Protein AF-A0A1J5FI54-F1 (afdb_monomer)

Secondary structure (DSSP, 8-state):
-EEEEEEEEEE-SSTT--BTTTTBPP-SS--EEEEEEEEEEEEE-SSSEEEEEEEEEEEE-HHHHTT-SS--EEEEEEEEEE------

Nearest PDB structures (foldseek):
  5d5d-assembly1_A  TM=8.126E-01  e=3.844E-01  Pseudomonas aeruginosa PAO1
  7ff7-assembly1_C  TM=5.288E-01  e=1.504E+00  Escherichia coli

Mean predicted aligned error: 4.29 Å

Sequence (88 aa):
MKLKLSFHDFSLAEAEDAWSYYKKPNLTTSTELGQEYDVEYKWQYNKELEFQAIYAYFNAGEVVTDNVSDNNAQRLFLQVHYKFKHKM

Foldseek 3Di:
DDKDKDKDWDFDPAQQDAPVVVRHGQPDRGRGQWMKIKIKDKDDPDPFKIKIKIKMWTDGDPRQVVVDVPRIDIDIDIDMGGDDDDDD

pLDDT: mean 94.33, std 7.14, range [51.78, 98.44]

Structure (mmCIF, N/CA/C/O backbone):
data_AF-A0A1J5FI54-F1
#
_entry.id   AF-A0A1J5FI54-F1
#
loop_
_atom_site.group_PDB
_atom_site.id
_atom_site.type_symbol
_atom_site.label_atom_id
_atom_site.label_alt_id
_atom_site.label_comp_id
_atom_site.label_asym_id
_atom_site.label_entity_id
_atom_site.label_seq_id
_atom_site.pdbx_PDB_ins_code
_atom_site.Cartn_x
_atom_site.Cartn_y
_atom_site.Cartn_z
_atom_site.occupancy
_atom_site.B_iso_or_equiv
_atom_site.auth_seq_id
_atom_site.auth_comp_id
_atom_site.auth_asym_id
_atom_site.auth_atom_id
_atom_site.pdbx_PDB_model_num
ATOM 1 N N . MET A 1 1 ? -8.481 7.251 18.615 1.00 85.50 1 MET A N 1
ATOM 2 C CA . MET A 1 1 ? -8.536 7.250 17.137 1.00 85.50 1 MET A CA 1
ATOM 3 C C . MET A 1 1 ? -7.115 7.356 16.629 1.00 85.50 1 MET A C 1
ATOM 5 O O . MET A 1 1 ? -6.339 8.073 17.251 1.00 85.50 1 MET A O 1
ATOM 9 N N . LYS A 1 2 ? -6.760 6.633 15.569 1.00 95.00 2 LYS A N 1
ATOM 10 C CA . LYS A 1 2 ? -5.424 6.700 14.970 1.00 95.00 2 LYS A CA 1
ATOM 11 C C . LYS A 1 2 ? -5.566 6.700 13.453 1.00 95.00 2 LYS A C 1
ATOM 13 O O . LYS A 1 2 ? -6.115 5.749 12.906 1.00 95.00 2 LYS A O 1
ATOM 18 N N . LEU A 1 3 ? -5.098 7.773 12.823 1.00 97.69 3 LEU A N 1
ATOM 19 C CA . LEU A 1 3 ? -4.923 7.868 11.379 1.00 97.69 3 LEU A CA 1
ATOM 20 C C . LEU A 1 3 ? -3.454 7.586 11.065 1.00 97.69 3 LEU A C 1
ATOM 22 O O . LEU A 1 3 ? -2.571 8.114 11.745 1.00 97.69 3 LEU A O 1
ATOM 26 N N . LYS A 1 4 ? -3.200 6.759 10.057 1.00 98.31 4 LYS A N 1
ATOM 27 C CA . LYS A 1 4 ? -1.879 6.548 9.475 1.00 98.31 4 LYS A CA 1
ATOM 28 C C . LYS A 1 4 ? -2.000 6.724 7.967 1.00 98.31 4 LYS A C 1
ATOM 30 O O . LYS A 1 4 ? -2.905 6.174 7.350 1.00 98.31 4 LYS A O 1
ATOM 35 N N . LEU A 1 5 ? -1.091 7.519 7.424 1.00 98.25 5 LEU A N 1
ATOM 36 C CA . LEU A 1 5 ? -0.910 7.716 5.995 1.00 98.25 5 LEU A CA 1
ATOM 37 C C . LEU A 1 5 ? 0.465 7.159 5.645 1.00 98.25 5 LEU A C 1
ATOM 39 O O . LEU A 1 5 ? 1.414 7.341 6.417 1.00 98.25 5 LEU A O 1
ATOM 43 N N . SER A 1 6 ? 0.581 6.440 4.541 1.00 98.31 6 SER A N 1
ATOM 44 C CA . SER A 1 6 ? 1.868 5.940 4.058 1.00 98.31 6 SER A CA 1
ATOM 45 C C . SER A 1 6 ? 1.966 6.128 2.555 1.00 98.31 6 SER A C 1
ATOM 47 O O . SER A 1 6 ? 0.962 6.1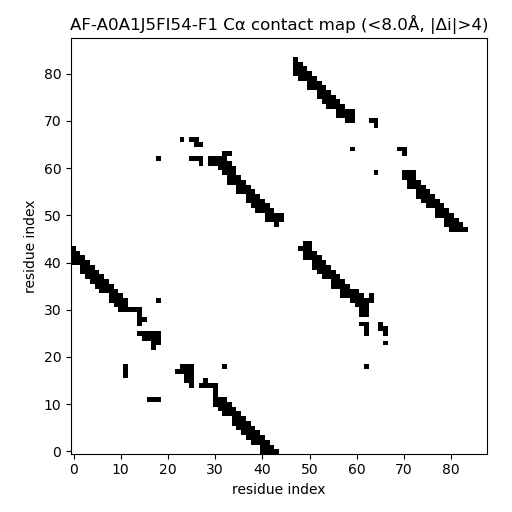11 1.847 1.00 98.31 6 SER A O 1
ATOM 49 N N . PHE A 1 7 ? 3.184 6.409 2.113 1.00 98.31 7 PHE A N 1
ATOM 50 C CA . PHE A 1 7 ? 3.536 6.547 0.713 1.00 98.31 7 PHE A CA 1
ATOM 51 C C . PHE A 1 7 ? 4.709 5.618 0.450 1.00 98.31 7 PHE A C 1
ATOM 53 O O . PHE A 1 7 ? 5.667 5.599 1.232 1.00 98.31 7 PHE A O 1
ATOM 60 N N . HIS A 1 8 ? 4.620 4.874 -0.640 1.00 98.19 8 HIS A N 1
ATOM 61 C CA . HIS A 1 8 ? 5.656 3.964 -1.085 1.00 98.19 8 HIS A CA 1
ATOM 62 C C . HIS A 1 8 ? 5.996 4.257 -2.539 1.00 98.19 8 HIS A C 1
ATOM 64 O O . HIS A 1 8 ? 5.110 4.525 -3.345 1.00 98.19 8 HIS A O 1
ATOM 70 N N . ASP A 1 9 ? 7.282 4.183 -2.851 1.00 98.00 9 ASP A N 1
ATOM 71 C CA . ASP A 1 9 ? 7.809 4.234 -4.207 1.00 98.00 9 ASP A CA 1
ATOM 72 C C . ASP A 1 9 ? 8.605 2.947 -4.418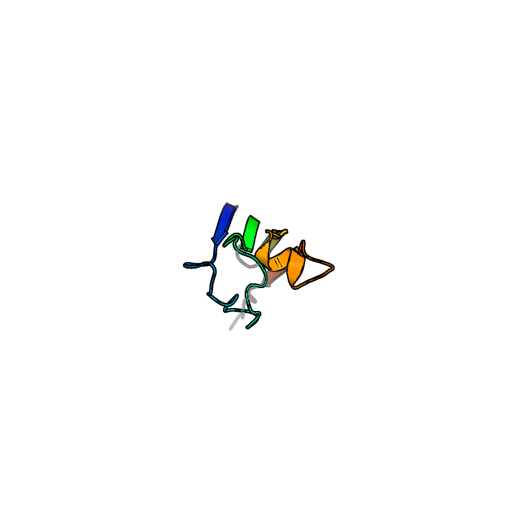 1.00 98.00 9 ASP A C 1
ATOM 74 O O . ASP A 1 9 ? 9.515 2.639 -3.637 1.00 98.00 9 ASP A O 1
ATOM 78 N N . PHE A 1 10 ? 8.179 2.141 -5.386 1.00 97.31 10 PHE A N 1
ATOM 79 C CA . PHE A 1 10 ? 8.724 0.818 -5.630 1.00 97.31 10 PHE A CA 1
ATOM 80 C C . PHE A 1 10 ? 9.501 0.802 -6.938 1.00 97.31 10 PHE A C 1
ATOM 82 O O . PHE A 1 10 ? 8.968 1.111 -8.006 1.00 97.31 10 PHE A O 1
ATOM 89 N N . SER A 1 11 ? 10.730 0.303 -6.849 1.00 97.12 11 SER A N 1
ATOM 90 C CA . SER A 1 11 ? 11.575 0.031 -8.004 1.00 97.12 11 SER A CA 1
ATOM 91 C C . SER A 1 11 ? 12.218 -1.344 -7.892 1.00 97.12 11 SER A C 1
ATOM 93 O O . SER A 1 11 ? 12.444 -1.860 -6.793 1.00 97.12 11 SER A O 1
ATOM 95 N N . LEU A 1 12 ? 12.527 -1.936 -9.041 1.00 96.75 12 LEU A N 1
ATOM 96 C CA . LEU A 1 12 ? 13.518 -3.000 -9.140 1.00 96.75 12 LEU A CA 1
ATOM 97 C C . LEU A 1 12 ? 14.900 -2.463 -8.735 1.00 96.75 12 LEU A C 1
ATOM 99 O O . LEU A 1 12 ? 15.143 -1.257 -8.822 1.00 96.75 12 LEU A O 1
ATOM 103 N N . ALA A 1 13 ? 15.792 -3.349 -8.282 1.00 96.38 13 ALA A N 1
ATOM 104 C CA . ALA A 1 13 ? 17.162 -2.946 -7.979 1.00 96.38 13 ALA A CA 1
ATOM 105 C C . ALA A 1 13 ? 17.921 -2.656 -9.279 1.00 96.38 13 ALA A C 1
ATOM 107 O O . ALA A 1 13 ? 18.504 -1.584 -9.409 1.00 96.38 13 ALA A O 1
ATOM 108 N N . GLU A 1 14 ? 17.821 -3.565 -10.250 1.00 96.50 14 GLU A N 1
ATOM 109 C CA . GLU A 1 14 ? 18.379 -3.416 -11.594 1.00 96.50 14 GLU A CA 1
ATOM 110 C C . GLU A 1 14 ? 17.306 -3.641 -12.674 1.00 96.50 14 GLU A C 1
ATOM 112 O O . GLU A 1 14 ? 16.256 -4.239 -12.424 1.00 96.50 14 GLU A O 1
ATOM 117 N N . ALA A 1 15 ? 17.545 -3.156 -13.895 1.00 95.19 15 ALA A N 1
ATOM 118 C CA . ALA A 1 15 ? 16.569 -3.256 -14.986 1.00 95.19 15 ALA A CA 1
ATOM 119 C C . ALA A 1 15 ? 16.367 -4.704 -15.468 1.00 95.19 15 ALA A C 1
ATOM 121 O O . ALA A 1 15 ? 15.280 -5.057 -15.913 1.00 95.19 15 ALA A O 1
ATOM 122 N N . GLU A 1 16 ? 17.380 -5.561 -15.358 1.00 95.31 16 GLU A N 1
ATOM 123 C CA . GLU A 1 16 ? 17.294 -6.988 -15.681 1.00 95.31 16 GLU A CA 1
ATOM 124 C C . GLU A 1 16 ? 16.517 -7.825 -14.652 1.00 95.31 16 GLU A C 1
ATOM 126 O O . GLU A 1 16 ? 16.202 -8.991 -14.920 1.00 95.31 16 GLU A O 1
ATOM 131 N N . ASP A 1 17 ? 16.207 -7.262 -13.481 1.00 96.06 17 ASP A N 1
ATOM 132 C CA . ASP A 1 17 ? 15.530 -7.998 -12.423 1.00 96.06 17 ASP A CA 1
ATOM 133 C C . ASP A 1 17 ? 14.068 -8.300 -12.776 1.00 96.06 17 ASP A C 1
ATOM 135 O O . ASP A 1 17 ? 13.372 -7.575 -13.486 1.00 96.06 17 ASP A O 1
ATOM 139 N N . ALA A 1 18 ? 13.557 -9.397 -12.220 1.00 95.31 18 ALA A N 1
ATOM 140 C CA . ALA A 1 18 ? 12.140 -9.715 -12.298 1.00 95.31 18 ALA A CA 1
ATOM 141 C C . ALA A 1 18 ? 11.358 -9.029 -11.170 1.00 95.31 18 ALA A C 1
ATOM 143 O O . ALA A 1 18 ? 11.820 -8.922 -10.028 1.00 95.31 18 ALA A O 1
ATOM 144 N N . TRP A 1 19 ? 10.096 -8.693 -11.443 1.00 93.62 19 TRP A N 1
ATOM 145 C CA . TRP A 1 19 ? 9.138 -8.319 -10.412 1.00 93.62 19 TRP A CA 1
ATOM 146 C C . TRP A 1 19 ? 8.865 -9.515 -9.496 1.00 93.62 19 TRP A C 1
ATOM 148 O O . TRP A 1 19 ? 8.016 -10.369 -9.763 1.00 93.62 19 TRP A O 1
ATOM 158 N N . SER A 1 20 ? 9.625 -9.578 -8.403 1.00 88.69 20 SER A N 1
ATOM 159 C CA . SER A 1 20 ? 9.767 -10.762 -7.548 1.00 88.69 20 SER A CA 1
ATOM 160 C C . SER A 1 20 ? 8.442 -11.331 -7.036 1.00 88.69 20 SER A C 1
ATOM 162 O O . SER A 1 20 ? 8.253 -12.547 -7.052 1.00 88.69 20 SER A O 1
ATOM 164 N N . TYR A 1 21 ? 7.506 -10.473 -6.612 1.00 87.06 21 TYR A N 1
ATOM 165 C CA . TYR A 1 21 ? 6.235 -10.918 -6.029 1.00 87.06 21 TYR A CA 1
ATOM 166 C C . TYR A 1 21 ? 5.376 -11.696 -7.037 1.00 87.06 21 TYR A C 1
ATOM 168 O O . TYR A 1 21 ? 4.848 -12.760 -6.713 1.00 87.06 21 TYR A O 1
ATOM 176 N N . TYR A 1 22 ? 5.284 -11.203 -8.276 1.00 89.12 22 TYR A N 1
ATOM 177 C CA . TYR A 1 22 ? 4.474 -11.818 -9.335 1.00 89.12 22 TYR A CA 1
ATOM 178 C C . TYR A 1 22 ? 5.283 -12.695 -10.294 1.00 89.12 22 TYR A C 1
ATOM 180 O O . TYR A 1 22 ? 4.707 -13.309 -11.192 1.00 89.12 22 TYR A O 1
ATOM 188 N N . LYS A 1 23 ? 6.605 -12.782 -10.098 1.00 92.88 23 LYS A N 1
ATOM 189 C CA . LYS A 1 23 ? 7.542 -13.544 -10.937 1.00 92.88 23 LYS A CA 1
ATOM 190 C C . LYS A 1 23 ? 7.420 -13.175 -12.419 1.00 92.88 23 LYS A C 1
ATOM 192 O O . LYS A 1 23 ? 7.443 -14.046 -13.289 1.00 92.88 23 LYS A O 1
ATOM 197 N N . LYS A 1 24 ? 7.244 -11.882 -12.697 1.00 93.75 24 LYS A N 1
ATOM 198 C CA . LYS A 1 24 ? 7.156 -11.338 -14.055 1.00 93.75 24 LYS A CA 1
ATOM 199 C C . LYS A 1 24 ? 8.500 -10.744 -14.470 1.00 93.75 24 LYS A C 1
ATOM 201 O O . LYS A 1 24 ? 9.078 -10.017 -13.665 1.00 93.75 24 LYS A O 1
ATOM 206 N N . PRO A 1 25 ? 9.021 -11.060 -15.667 1.00 94.19 25 PRO A N 1
ATOM 207 C CA . PRO A 1 25 ? 10.240 -10.427 -16.148 1.00 94.19 25 PRO A CA 1
ATOM 208 C C . PRO A 1 25 ? 9.993 -8.936 -16.393 1.00 94.19 25 PRO A C 1
ATOM 210 O O . PRO A 1 25 ? 8.874 -8.537 -16.731 1.00 94.19 25 PRO A O 1
ATOM 213 N N . ASN A 1 26 ? 11.037 -8.126 -16.259 1.00 95.06 26 ASN A N 1
ATOM 214 C CA . ASN A 1 26 ? 11.000 -6.782 -16.801 1.00 95.06 26 ASN A CA 1
ATOM 215 C C . ASN A 1 26 ? 11.129 -6.846 -18.329 1.00 95.06 26 ASN A C 1
ATOM 217 O O . ASN A 1 26 ? 12.016 -7.516 -18.857 1.00 95.06 26 ASN A O 1
ATOM 221 N N . LEU A 1 27 ? 10.208 -6.196 -19.034 1.00 93.50 27 LEU A N 1
ATOM 222 C CA . LEU A 1 27 ? 10.197 -6.130 -20.498 1.00 93.50 27 LEU A CA 1
ATOM 223 C C . LEU A 1 27 ? 10.738 -4.786 -21.013 1.00 93.50 27 LEU A C 1
ATOM 225 O O . LEU A 1 27 ? 10.750 -4.554 -22.221 1.00 93.50 27 LEU A O 1
ATOM 229 N N . THR A 1 28 ? 11.193 -3.923 -20.100 1.00 91.50 28 THR A N 1
ATOM 230 C CA . THR A 1 28 ? 11.580 -2.530 -20.343 1.00 91.50 28 THR A CA 1
ATOM 231 C C . THR A 1 28 ? 12.988 -2.262 -19.787 1.00 91.50 28 THR A C 1
ATOM 233 O O . THR A 1 28 ? 13.610 -3.135 -19.182 1.00 91.50 28 THR A O 1
ATOM 236 N N . THR A 1 29 ? 13.532 -1.062 -20.020 1.00 94.94 29 THR A N 1
ATOM 237 C CA . THR A 1 29 ? 14.793 -0.604 -19.399 1.00 94.94 29 THR A CA 1
ATOM 238 C C . THR A 1 29 ? 14.580 0.187 -18.106 1.00 94.94 29 THR A C 1
ATOM 240 O O . THR A 1 29 ? 15.547 0.604 -17.474 1.00 94.94 29 THR A O 1
ATOM 243 N N . SER A 1 30 ? 13.327 0.454 -17.741 1.00 95.44 30 SER A N 1
ATOM 244 C CA . SER A 1 30 ? 12.949 1.151 -16.514 1.00 95.44 30 SER A CA 1
ATOM 245 C C . SER A 1 30 ? 12.946 0.190 -15.334 1.00 95.44 30 SER A C 1
ATOM 247 O O . SER A 1 30 ? 12.692 -0.999 -15.492 1.00 95.44 30 SER A O 1
ATOM 249 N N . THR A 1 31 ? 13.199 0.705 -14.136 1.00 97.44 31 THR A N 1
ATOM 250 C CA . THR A 1 31 ? 13.066 -0.056 -12.888 1.00 97.44 31 THR A CA 1
ATOM 251 C C . THR A 1 31 ? 11.778 0.282 -12.141 1.00 97.44 31 THR A C 1
ATOM 253 O O . THR A 1 31 ? 11.512 -0.320 -11.107 1.00 97.44 31 THR A O 1
ATOM 256 N N . GLU A 1 32 ? 10.966 1.221 -12.634 1.00 97.62 32 GLU A N 1
ATOM 257 C CA . GLU A 1 32 ? 9.797 1.751 -11.929 1.00 97.62 32 GLU A CA 1
ATOM 258 C C . GLU A 1 32 ? 8.653 0.727 -11.867 1.00 97.62 32 GLU A C 1
ATOM 260 O O . GLU A 1 32 ? 7.996 0.433 -12.870 1.00 97.62 32 GLU A O 1
ATOM 265 N N . LEU A 1 33 ? 8.379 0.207 -10.667 1.00 96.69 33 LEU A N 1
ATOM 266 C CA . LEU A 1 33 ? 7.210 -0.637 -10.419 1.00 96.69 33 LEU A CA 1
ATOM 267 C C . LEU A 1 33 ? 5.965 0.218 -10.190 1.00 96.69 33 LEU A C 1
ATOM 269 O O . LEU A 1 33 ? 4.899 -0.143 -10.681 1.00 96.69 33 LEU A O 1
ATOM 273 N N . GLY A 1 34 ? 6.093 1.341 -9.481 1.00 97.12 34 GLY A N 1
ATOM 274 C CA . GLY A 1 34 ? 5.003 2.288 -9.254 1.00 97.12 34 GLY A CA 1
ATOM 275 C C . GLY A 1 34 ? 4.960 2.841 -7.834 1.00 97.12 34 GLY A C 1
ATOM 276 O O . GLY A 1 34 ? 5.781 2.493 -6.984 1.00 97.12 34 GLY A O 1
ATOM 277 N N . GLN A 1 35 ? 3.963 3.682 -7.570 1.00 98.38 35 GLN A N 1
ATOM 278 C CA . GLN A 1 35 ? 3.768 4.328 -6.272 1.00 98.38 35 GLN A CA 1
ATOM 279 C C . GLN A 1 35 ? 2.493 3.843 -5.577 1.00 98.38 35 GLN A C 1
ATOM 281 O O . GLN A 1 35 ? 1.459 3.670 -6.219 1.00 98.38 35 GLN A O 1
ATOM 286 N N . GLU A 1 36 ? 2.532 3.680 -4.254 1.00 98.38 36 GLU A N 1
ATOM 287 C CA . GLU A 1 36 ? 1.370 3.305 -3.436 1.00 98.38 36 GLU A CA 1
ATOM 288 C C . GLU A 1 36 ? 1.036 4.374 -2.395 1.00 98.38 36 GLU A C 1
ATOM 290 O O . GLU A 1 36 ? 1.918 4.951 -1.753 1.00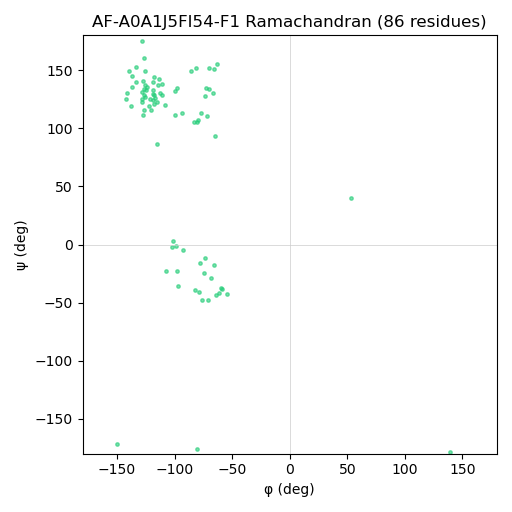 98.38 36 GLU A O 1
ATOM 295 N N . TYR A 1 37 ? -0.263 4.609 -2.214 1.00 98.44 37 TYR A N 1
ATOM 296 C CA . TYR A 1 37 ? -0.830 5.511 -1.221 1.00 98.44 37 TYR A CA 1
ATOM 297 C C . TYR A 1 37 ? -1.757 4.730 -0.296 1.00 98.44 37 TYR A C 1
ATOM 299 O O . TYR A 1 37 ? -2.821 4.271 -0.718 1.00 98.44 37 TYR A O 1
ATOM 307 N N . ASP A 1 38 ? -1.387 4.661 0.979 1.00 98.31 38 ASP A N 1
ATOM 308 C CA . ASP A 1 38 ? -2.149 3.954 2.000 1.00 98.31 38 ASP A CA 1
ATOM 309 C C . ASP A 1 38 ? -2.785 4.906 3.006 1.00 98.31 38 ASP A C 1
ATOM 311 O O . ASP A 1 38 ? -2.156 5.834 3.529 1.00 98.31 38 ASP A O 1
ATOM 315 N N . VAL A 1 39 ? -4.033 4.607 3.351 1.00 98.44 39 VAL A N 1
ATOM 316 C CA . VAL A 1 39 ? -4.798 5.258 4.408 1.00 98.44 39 VAL A CA 1
ATOM 317 C C . VAL A 1 39 ? -5.328 4.194 5.356 1.00 98.44 39 VAL A C 1
ATOM 319 O O . VAL A 1 39 ? -6.185 3.390 5.000 1.00 98.44 39 VAL A O 1
ATOM 322 N N . GLU A 1 40 ? -4.873 4.228 6.604 1.00 98.31 40 GLU A N 1
ATOM 323 C CA . GLU A 1 40 ? -5.393 3.384 7.675 1.00 98.31 40 GLU A CA 1
ATOM 324 C C . GLU A 1 40 ? -6.061 4.250 8.745 1.00 98.31 40 GLU A C 1
ATOM 326 O O . GLU A 1 40 ? -5.431 5.111 9.367 1.00 98.31 40 GLU A O 1
ATOM 331 N N . TYR A 1 41 ? -7.336 3.989 9.016 1.00 98.31 41 TYR A N 1
ATOM 332 C CA . TYR A 1 41 ? -8.082 4.636 10.085 1.00 98.31 41 TYR A CA 1
ATOM 333 C C . TYR A 1 41 ? -8.572 3.616 11.102 1.00 98.31 41 TYR A C 1
ATOM 335 O O . TYR A 1 41 ? -9.282 2.669 10.768 1.00 98.31 41 TYR A O 1
ATOM 343 N N . LYS A 1 42 ? -8.216 3.837 12.369 1.00 98.31 42 LYS A N 1
ATOM 344 C CA . LYS A 1 42 ? -8.574 2.964 13.484 1.00 98.31 42 LYS A CA 1
ATOM 345 C C . LYS A 1 42 ? -9.370 3.710 14.552 1.00 98.31 42 LYS A C 1
ATOM 347 O O . LYS A 1 42 ? -8.909 4.714 15.115 1.00 98.31 42 LYS A O 1
ATOM 352 N N . TRP A 1 43 ? -10.542 3.178 14.888 1.00 98.00 43 TRP A N 1
ATOM 353 C CA . TRP A 1 43 ? -11.475 3.759 15.848 1.00 98.00 43 TRP A CA 1
ATOM 354 C C . TRP A 1 43 ? -11.883 2.757 16.931 1.00 98.00 43 TRP A C 1
ATOM 356 O O . TRP A 1 43 ? -12.610 1.799 16.687 1.00 98.00 43 TRP A O 1
ATOM 366 N N . GLN A 1 44 ? -11.436 3.017 18.161 1.00 97.88 44 GLN A N 1
ATOM 367 C CA . GLN A 1 44 ? -11.941 2.336 19.350 1.00 97.88 44 GLN A CA 1
ATOM 368 C C . GLN A 1 44 ? -13.272 2.981 19.751 1.00 97.88 44 GLN A C 1
ATOM 370 O O . GLN A 1 44 ? -13.271 4.107 20.251 1.00 97.88 44 GLN A O 1
ATOM 375 N N . TYR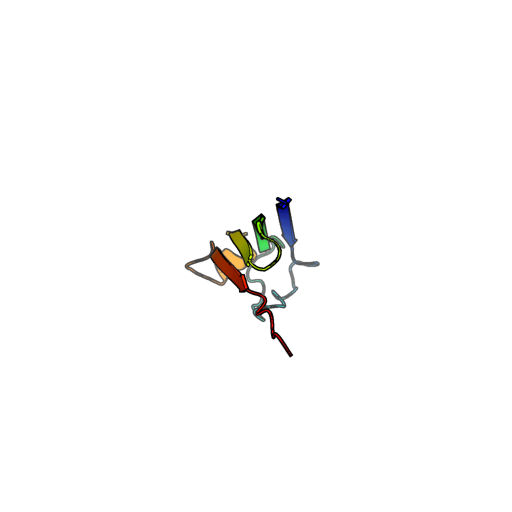 A 1 45 ? -14.386 2.288 19.526 1.00 96.50 45 TYR A N 1
ATOM 376 C CA . TYR A 1 45 ? -15.715 2.797 19.867 1.00 96.50 45 TYR A CA 1
ATOM 377 C C . TYR A 1 45 ? -15.983 2.707 21.374 1.00 96.50 45 TYR A C 1
ATOM 379 O O . TYR A 1 45 ? -16.398 3.677 22.002 1.00 96.50 45 TYR A O 1
ATOM 387 N N . ASN A 1 46 ? -15.695 1.550 21.973 1.00 96.19 46 ASN A N 1
ATOM 388 C CA . ASN A 1 46 ? -15.724 1.318 23.422 1.00 96.19 46 ASN A CA 1
ATOM 389 C C . ASN A 1 46 ? -14.694 0.234 23.795 1.00 96.19 46 ASN A C 1
ATOM 391 O O . ASN A 1 46 ? -13.902 -0.149 22.946 1.00 96.19 46 ASN A O 1
ATOM 395 N N . LYS A 1 47 ? -14.654 -0.265 25.038 1.00 95.06 47 LYS A N 1
ATOM 396 C CA . LYS A 1 47 ? -13.630 -1.245 25.470 1.00 95.06 47 LYS A CA 1
ATOM 397 C C . LYS A 1 47 ? -13.746 -2.606 24.767 1.00 95.06 47 LYS A C 1
ATOM 399 O O . LYS A 1 47 ? -12.800 -3.391 24.797 1.00 95.06 47 LYS A O 1
ATOM 404 N N . GLU A 1 48 ? -14.895 -2.890 24.170 1.00 96.56 48 GLU A N 1
ATOM 405 C CA . GLU A 1 48 ? -15.242 -4.171 23.572 1.00 96.56 48 GLU A CA 1
ATOM 406 C C . GLU A 1 48 ? -15.258 -4.120 22.044 1.00 96.56 48 GLU A C 1
ATOM 408 O O . GLU A 1 48 ? -15.102 -5.164 21.427 1.00 96.56 48 GLU A O 1
ATOM 413 N N . LEU A 1 49 ? -15.435 -2.945 21.436 1.00 97.56 49 LEU A N 1
ATOM 414 C CA . LEU A 1 49 ? -15.673 -2.775 20.005 1.00 97.56 49 LEU A CA 1
ATOM 415 C C . LEU A 1 49 ? -14.674 -1.804 19.373 1.00 97.56 49 LEU A C 1
ATOM 417 O O . LEU A 1 49 ? -14.524 -0.655 19.804 1.00 97.56 49 LEU A O 1
ATOM 421 N N . GLU A 1 50 ? -14.028 -2.272 18.314 1.00 98.31 50 GLU A N 1
ATOM 422 C CA . GLU A 1 50 ? -13.040 -1.547 17.528 1.00 98.31 50 GLU A CA 1
ATOM 423 C C . GLU A 1 50 ? -13.331 -1.704 16.033 1.00 98.31 50 GLU A C 1
ATOM 425 O O . GLU A 1 50 ? -13.670 -2.790 15.561 1.00 98.31 50 GLU A O 1
ATOM 430 N N . PHE A 1 51 ? -13.162 -0.614 15.293 1.00 98.38 51 PHE A N 1
ATOM 431 C CA . PHE A 1 51 ? -13.302 -0.551 13.846 1.00 98.38 51 PHE A CA 1
ATOM 432 C C . PHE A 1 51 ? -11.972 -0.164 13.205 1.00 98.38 51 PHE A C 1
ATOM 434 O O . PHE A 1 51 ? -11.238 0.679 13.735 1.00 98.38 51 PHE A O 1
ATOM 441 N N . GLN A 1 52 ? -11.686 -0.735 12.040 1.00 98.25 52 GLN A N 1
ATOM 442 C CA . GLN A 1 52 ? -10.570 -0.330 11.198 1.00 98.25 52 GLN A CA 1
ATOM 443 C C . GLN A 1 52 ? -11.003 -0.283 9.734 1.0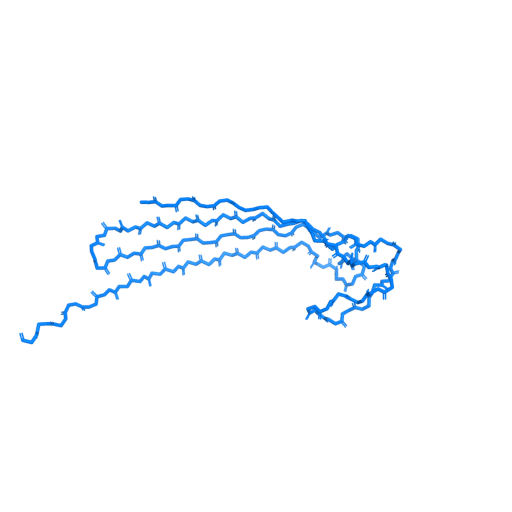0 98.25 52 GLN A C 1
ATOM 445 O O . GLN A 1 52 ? -11.672 -1.194 9.248 1.00 98.25 52 GLN A O 1
ATOM 450 N N . ALA A 1 53 ? -10.601 0.776 9.042 1.00 98.31 53 ALA A N 1
ATOM 451 C CA . ALA A 1 53 ? -10.677 0.895 7.595 1.00 98.31 53 ALA A CA 1
ATOM 452 C C . ALA A 1 53 ? -9.258 1.058 7.048 1.00 98.31 53 ALA A C 1
ATOM 454 O O . ALA A 1 53 ? -8.479 1.843 7.589 1.00 98.31 53 ALA A O 1
ATOM 455 N N . ILE A 1 54 ? -8.925 0.305 6.006 1.00 98.00 54 ILE A N 1
ATOM 456 C CA . ILE A 1 54 ? -7.647 0.379 5.298 1.00 98.00 54 ILE A CA 1
ATOM 457 C C . ILE A 1 54 ? -7.961 0.538 3.820 1.00 98.00 54 ILE A C 1
ATOM 459 O O . ILE A 1 54 ? -8.695 -0.278 3.262 1.00 98.00 54 ILE A O 1
ATOM 463 N N . TYR A 1 55 ? -7.419 1.574 3.203 1.00 98.31 55 TYR A N 1
ATOM 464 C CA . TYR A 1 55 ? -7.511 1.812 1.774 1.00 98.31 55 TYR A CA 1
ATOM 465 C C . TYR A 1 55 ? -6.107 1.961 1.198 1.00 98.31 55 TYR A C 1
ATOM 467 O O . TYR A 1 55 ? -5.311 2.705 1.762 1.00 98.31 55 TYR A O 1
ATOM 475 N N . ALA A 1 56 ? -5.841 1.273 0.095 1.00 98.19 56 ALA A N 1
ATOM 476 C CA . ALA A 1 56 ? -4.596 1.344 -0.656 1.00 98.19 56 ALA A CA 1
ATOM 477 C C . ALA A 1 56 ? -4.914 1.666 -2.117 1.00 98.19 56 ALA A C 1
ATOM 479 O O . ALA A 1 56 ? -5.853 1.092 -2.683 1.00 98.19 56 ALA A O 1
ATOM 480 N N . TYR A 1 57 ? -4.134 2.556 -2.722 1.00 98.25 57 TYR A N 1
ATOM 481 C CA . TYR A 1 57 ? -4.157 2.831 -4.155 1.00 98.25 57 TYR A CA 1
ATOM 482 C C . TYR A 1 57 ? -2.741 2.742 -4.711 1.00 98.25 57 TYR A C 1
ATOM 484 O O . TYR A 1 57 ? -1.861 3.476 -4.268 1.00 98.25 57 TYR A O 1
ATOM 492 N N . PHE A 1 58 ? -2.549 1.875 -5.696 1.00 97.69 58 PHE A N 1
ATOM 493 C CA . PHE A 1 58 ? -1.297 1.668 -6.400 1.00 97.69 58 PHE A CA 1
ATOM 494 C C . PHE A 1 58 ? -1.401 2.222 -7.821 1.00 97.69 58 PHE A C 1
ATOM 496 O O . PHE A 1 58 ? -2.241 1.785 -8.614 1.00 97.69 58 PHE A O 1
ATOM 503 N N . ASN A 1 59 ? -0.537 3.185 -8.124 1.00 97.50 59 ASN A N 1
ATOM 504 C CA . ASN A 1 59 ? -0.318 3.726 -9.453 1.00 97.50 59 ASN A CA 1
ATOM 505 C C . ASN A 1 59 ? 0.840 2.971 -10.108 1.00 97.50 59 ASN A C 1
ATOM 507 O O . ASN A 1 59 ? 1.976 3.073 -9.646 1.00 97.50 59 ASN A O 1
ATOM 511 N N . ALA A 1 60 ? 0.552 2.210 -11.157 1.00 97.06 60 ALA A N 1
ATOM 512 C CA . ALA A 1 60 ? 1.541 1.375 -11.815 1.00 97.06 60 ALA A CA 1
ATOM 513 C C . ALA A 1 60 ? 2.577 2.199 -12.584 1.00 97.06 60 ALA A C 1
ATOM 515 O O . ALA A 1 60 ? 2.239 3.083 -13.370 1.00 97.06 60 ALA A O 1
ATOM 516 N N . GLY A 1 61 ? 3.840 1.833 -12.388 1.00 95.88 61 GLY A N 1
ATOM 517 C CA . GLY A 1 61 ? 4.961 2.267 -13.205 1.00 95.88 61 GLY A CA 1
ATOM 518 C C . GLY A 1 61 ? 5.078 1.464 -14.500 1.00 95.88 61 GLY A C 1
ATOM 519 O O . GLY A 1 61 ? 4.259 0.590 -14.824 1.00 95.88 61 GLY A O 1
ATOM 520 N N . 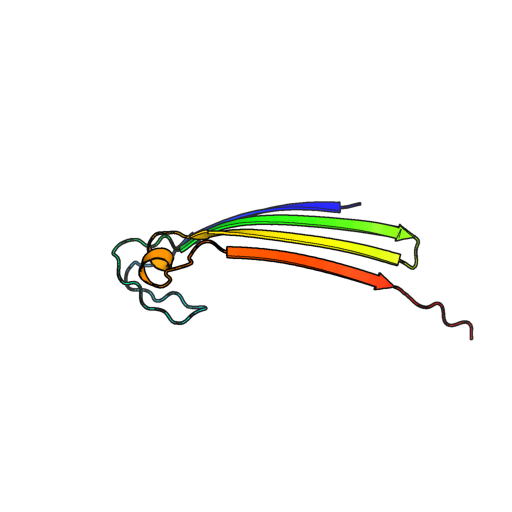GLU A 1 62 ? 6.129 1.756 -15.254 1.00 95.56 62 GLU A N 1
ATOM 521 C CA . GLU A 1 62 ? 6.364 1.192 -16.585 1.00 95.56 62 GLU A CA 1
ATOM 522 C C . GLU A 1 62 ? 6.524 -0.338 -16.561 1.00 95.56 62 GLU A C 1
ATOM 524 O O . GLU A 1 62 ? 5.901 -1.036 -17.361 1.00 95.56 62 GLU A O 1
ATOM 529 N N . VAL A 1 63 ? 7.258 -0.880 -15.578 1.00 95.44 63 VAL A N 1
ATOM 530 C CA . VAL A 1 63 ? 7.500 -2.332 -15.446 1.00 95.44 63 VAL A CA 1
ATOM 531 C C . VAL A 1 63 ? 6.188 -3.114 -15.312 1.00 95.44 63 VAL A C 1
ATOM 533 O O . VAL A 1 63 ? 6.048 -4.221 -15.842 1.00 95.44 63 VAL A O 1
ATOM 536 N N . VAL A 1 64 ? 5.214 -2.551 -14.590 1.00 95.06 64 VAL A N 1
ATOM 537 C CA . VAL A 1 64 ? 3.906 -3.181 -14.364 1.00 95.06 64 VAL A CA 1
ATOM 538 C C . VAL A 1 64 ? 2.997 -3.007 -15.579 1.00 95.06 64 VAL A C 1
ATOM 540 O O . VAL A 1 64 ? 2.328 -3.964 -15.969 1.00 95.06 64 VAL A O 1
ATOM 543 N N . THR A 1 65 ? 3.003 -1.826 -16.198 1.00 94.38 65 THR A N 1
ATOM 544 C CA . THR A 1 65 ? 2.156 -1.487 -17.357 1.00 94.38 65 THR A CA 1
ATOM 545 C C . THR A 1 65 ? 2.406 -2.400 -18.555 1.00 94.38 65 THR A C 1
ATOM 547 O O . THR A 1 65 ? 1.457 -2.833 -19.206 1.00 94.38 65 THR A O 1
ATOM 550 N N . ASP A 1 66 ? 3.659 -2.785 -18.792 1.00 90.69 66 ASP A N 1
ATOM 551 C CA . ASP A 1 66 ? 4.007 -3.687 -19.896 1.00 90.69 66 ASP A CA 1
ATOM 552 C C . ASP A 1 66 ? 3.687 -5.161 -19.600 1.00 90.69 66 ASP A C 1
ATOM 554 O O . ASP A 1 66 ? 3.607 -5.994 -20.506 1.00 90.69 66 ASP A O 1
ATOM 558 N N . ASN A 1 67 ? 3.466 -5.503 -18.328 1.00 90.38 67 ASN A N 1
ATOM 559 C CA . ASN A 1 67 ? 3.124 -6.856 -17.897 1.00 90.38 67 ASN A CA 1
ATOM 560 C C . ASN A 1 67 ? 1.615 -7.076 -17.691 1.00 90.38 67 ASN A C 1
ATOM 562 O O . ASN A 1 67 ? 1.166 -8.229 -17.708 1.00 90.38 67 ASN A O 1
ATOM 566 N N . VAL A 1 68 ? 0.838 -6.015 -17.448 1.00 88.56 68 VAL A N 1
ATOM 567 C CA . VAL A 1 68 ? -0.569 -6.092 -17.023 1.00 88.56 68 VAL A CA 1
ATOM 568 C C . VAL A 1 68 ? -1.387 -4.979 -17.681 1.00 88.56 68 VAL A C 1
ATOM 570 O O . VAL A 1 68 ? -1.084 -3.806 -17.527 1.00 88.56 68 VAL A O 1
ATOM 573 N N . SER A 1 69 ? -2.472 -5.339 -18.374 1.00 82.38 69 SER A N 1
ATOM 574 C CA . SER A 1 69 ? -3.328 -4.377 -19.090 1.00 82.38 69 SER A CA 1
ATOM 575 C C . SER A 1 69 ? -4.238 -3.531 -18.188 1.00 82.38 69 SER A C 1
ATOM 577 O O . SER A 1 69 ? -4.676 -2.464 -18.603 1.00 82.38 69 SER A O 1
ATOM 579 N N . ASP A 1 70 ? -4.557 -4.024 -16.989 1.00 82.94 70 ASP A N 1
ATOM 580 C CA . ASP A 1 70 ? -5.277 -3.300 -15.931 1.00 82.94 70 ASP A CA 1
ATOM 581 C C . ASP A 1 70 ? -4.315 -3.134 -14.749 1.00 82.94 70 ASP A C 1
ATOM 583 O O . ASP A 1 70 ? -4.154 -4.032 -13.921 1.00 82.94 70 ASP A O 1
ATOM 587 N N . ASN A 1 71 ? -3.531 -2.061 -14.801 1.00 86.62 71 ASN A N 1
ATOM 588 C CA . ASN A 1 71 ? -2.262 -1.934 -14.085 1.00 86.62 71 ASN A CA 1
ATOM 589 C C . ASN A 1 71 ? -2.389 -1.171 -12.758 1.00 86.62 71 ASN A C 1
ATOM 591 O O . ASN A 1 71 ? -1.745 -1.541 -11.776 1.00 86.62 71 ASN A O 1
ATOM 595 N N . ASN A 1 72 ? -3.245 -0.152 -12.696 1.00 93.50 72 ASN A N 1
ATOM 596 C CA . ASN A 1 72 ? -3.565 0.531 -11.450 1.00 93.50 72 ASN A CA 1
ATOM 597 C C . ASN A 1 72 ? -4.449 -0.360 -10.581 1.00 93.50 72 ASN A C 1
ATOM 599 O O . ASN A 1 72 ? -5.431 -0.935 -11.044 1.00 93.50 72 ASN A O 1
ATOM 603 N N . ALA A 1 73 ? -4.126 -0.442 -9.295 1.00 94.25 73 ALA A N 1
ATOM 604 C CA . ALA A 1 73 ? -4.843 -1.297 -8.362 1.00 94.25 73 ALA A CA 1
ATOM 605 C C . ALA A 1 73 ? -5.341 -0.499 -7.161 1.00 94.25 73 ALA A C 1
ATOM 607 O O . ALA A 1 73 ? -4.724 0.464 -6.718 1.00 94.25 73 ALA A O 1
ATOM 608 N N . GLN A 1 74 ? -6.468 -0.923 -6.600 1.00 96.62 74 GLN A N 1
ATOM 609 C CA . GLN A 1 74 ? -6.980 -0.371 -5.352 1.00 96.62 74 GLN A CA 1
ATOM 610 C C . GLN A 1 74 ? -7.537 -1.476 -4.470 1.00 96.62 74 GLN A C 1
ATOM 612 O O . GLN A 1 74 ? -8.075 -2.476 -4.955 1.00 96.62 74 GLN A O 1
ATOM 617 N N . ARG A 1 75 ? -7.444 -1.287 -3.156 1.00 96.62 75 ARG A N 1
ATOM 618 C CA . ARG A 1 75 ? -7.968 -2.236 -2.178 1.00 96.62 75 ARG A CA 1
ATOM 619 C C . ARG A 1 75 ? -8.594 -1.505 -1.006 1.00 96.62 75 ARG A C 1
ATOM 621 O O . ARG A 1 75 ? -7.962 -0.654 -0.395 1.00 96.62 75 ARG A O 1
ATOM 628 N N . LEU A 1 76 ? -9.814 -1.905 -0.650 1.00 97.75 76 LEU A N 1
ATOM 629 C CA . LEU A 1 76 ? -10.486 -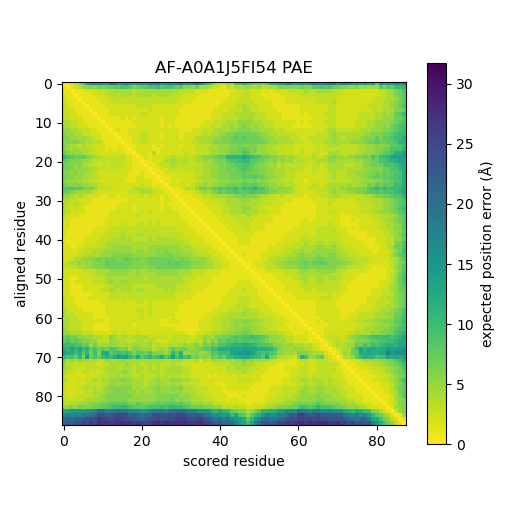1.499 0.582 1.00 97.75 76 LEU A CA 1
ATOM 630 C C . LEU A 1 76 ? -10.643 -2.712 1.502 1.00 97.75 76 LEU A C 1
ATOM 632 O O . LEU A 1 76 ? -11.139 -3.759 1.087 1.00 97.75 76 LEU A O 1
ATOM 636 N N . PHE A 1 77 ? -10.255 -2.556 2.762 1.00 97.50 77 PHE A N 1
ATOM 637 C CA . PHE A 1 77 ? -10.465 -3.541 3.812 1.00 97.50 77 PHE A CA 1
ATOM 638 C C . PHE A 1 77 ? -11.160 -2.895 5.009 1.00 97.50 77 PHE A C 1
ATOM 640 O O . PHE A 1 77 ? -10.721 -1.866 5.523 1.00 97.50 77 PHE A O 1
ATOM 647 N N . LEU A 1 78 ? -12.252 -3.515 5.454 1.00 98.00 78 LEU A N 1
ATOM 648 C CA . LEU A 1 78 ? -13.014 -3.099 6.626 1.00 98.00 78 LEU A CA 1
ATOM 649 C C . LEU A 1 78 ? -12.954 -4.216 7.662 1.00 98.00 78 LEU A C 1
ATOM 651 O O . LEU A 1 78 ? -13.303 -5.359 7.370 1.00 98.00 78 LEU A O 1
ATOM 655 N N . GLN A 1 79 ? -12.532 -3.878 8.874 1.00 97.81 79 GLN A N 1
ATOM 656 C CA . GLN A 1 79 ? -12.414 -4.821 9.975 1.00 97.81 79 GLN A CA 1
ATOM 657 C C . GLN A 1 79 ? -13.218 -4.341 11.177 1.00 97.81 79 GLN A C 1
ATOM 659 O O . GLN A 1 79 ? -13.137 -3.180 11.583 1.00 97.81 79 GLN A O 1
ATOM 664 N N . VAL A 1 80 ? -13.952 -5.274 11.780 1.00 97.94 80 VAL A N 1
ATOM 665 C CA . VAL A 1 80 ?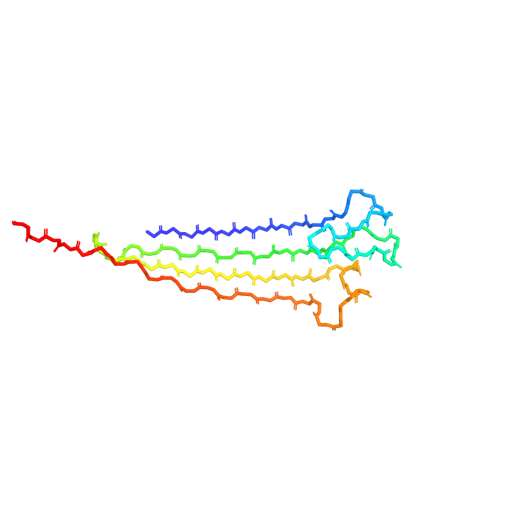 -14.620 -5.094 13.068 1.00 97.94 80 VAL A CA 1
ATOM 666 C C . VAL A 1 80 ? -14.036 -6.105 14.040 1.00 97.94 80 VAL A C 1
ATOM 668 O O . VAL A 1 80 ? -13.991 -7.298 13.747 1.00 97.94 80 VAL A O 1
ATOM 671 N N . HIS A 1 81 ? -13.600 -5.638 15.202 1.00 97.56 81 HIS A N 1
ATOM 672 C CA . HIS A 1 81 ? -13.134 -6.493 16.284 1.00 97.56 81 HIS A CA 1
ATOM 673 C C . HIS A 1 81 ? -14.037 -6.294 17.499 1.00 97.56 81 HIS A C 1
ATOM 675 O O . HIS A 1 81 ? -14.162 -5.183 18.014 1.00 97.56 81 HIS A O 1
ATOM 681 N N . TYR A 1 82 ? -14.661 -7.387 17.947 1.00 96.88 82 TYR A N 1
ATOM 682 C CA . TYR A 1 82 ? -15.488 -7.423 19.147 1.00 96.88 82 TYR A CA 1
ATOM 683 C C . TYR A 1 82 ? -14.925 -8.396 20.191 1.00 96.88 82 TYR A C 1
ATOM 685 O O . TYR A 1 82 ? -14.659 -9.558 19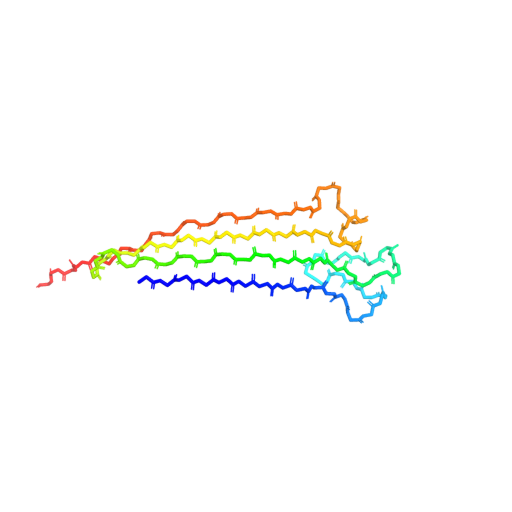.885 1.00 96.88 82 TYR A O 1
ATOM 693 N N . LYS A 1 83 ? -14.777 -7.938 21.437 1.00 96.12 83 LYS A N 1
ATOM 694 C CA . LYS A 1 83 ? -14.395 -8.761 22.590 1.00 96.12 83 LYS A CA 1
ATOM 695 C C . LYS A 1 83 ? -15.624 -9.141 23.406 1.00 96.12 83 LYS A C 1
ATOM 697 O O . LYS A 1 83 ? -16.203 -8.309 24.103 1.00 96.12 83 LYS A O 1
ATOM 702 N N . PHE A 1 84 ? -15.966 -10.427 23.389 1.00 94.06 84 PHE A N 1
ATOM 703 C CA . PHE A 1 84 ? -16.986 -10.977 24.275 1.00 94.06 84 PHE A CA 1
ATOM 704 C C . PHE A 1 84 ? -16.514 -10.925 25.730 1.00 94.06 84 PHE A C 1
ATOM 706 O O . PHE A 1 84 ? -15.424 -11.391 26.066 1.00 94.06 84 PHE A O 1
ATOM 713 N N . LYS A 1 85 ? -17.358 -10.398 26.617 1.00 84.44 85 LYS A N 1
ATOM 714 C CA . LYS A 1 85 ? -17.175 -10.572 28.058 1.00 84.44 85 LYS A CA 1
ATOM 715 C C . LYS A 1 85 ? -17.763 -11.916 28.454 1.00 84.44 85 LYS A C 1
ATOM 717 O O . LYS A 1 85 ? -18.980 -12.054 28.524 1.00 84.44 85 LYS A O 1
ATOM 722 N N . HIS A 1 86 ? -16.908 -12.893 28.724 1.00 74.38 86 HIS A N 1
ATOM 723 C CA . HIS A 1 86 ? -17.350 -14.098 29.407 1.00 74.38 86 HIS A CA 1
ATOM 724 C C . HIS A 1 86 ? -17.511 -13.760 30.894 1.00 74.38 86 HIS A C 1
ATOM 726 O O . HIS A 1 86 ? -16.534 -13.421 31.560 1.00 74.38 86 HIS A O 1
ATOM 732 N N . LYS A 1 87 ? -18.748 -13.774 31.402 1.00 63.09 87 LYS A N 1
ATOM 733 C CA . LYS A 1 87 ? -18.980 -13.848 32.846 1.00 63.09 87 LYS A CA 1
ATOM 734 C C . LYS A 1 87 ? -18.818 -15.319 33.227 1.00 63.09 87 LYS A C 1
ATOM 736 O O . LYS A 1 87 ? -19.684 -16.110 32.866 1.00 63.09 87 LYS A O 1
ATOM 741 N N . MET A 1 88 ? -17.697 -15.662 33.863 1.00 51.78 88 MET A N 1
ATOM 742 C CA . MET A 1 88 ? -17.656 -16.829 34.751 1.00 51.78 88 MET A CA 1
ATOM 743 C C . MET A 1 88 ? -18.352 -16.471 36.059 1.00 51.78 88 MET A C 1
ATOM 745 O O . MET A 1 88 ? -18.211 -15.295 36.476 1.00 51.78 88 MET A O 1
#

Radius of gyration: 18.79 Å; Cα contacts (8 Å, |Δi|>4): 184; chains: 1; bounding box: 37×25×55 Å

Solvent-accessible surface area (backbone atoms only — not comparable to full-atom values): 5049 Å² total; per-residue (Å²): 116,48,80,47,76,49,78,47,80,42,60,50,95,46,38,87,43,53,47,72,94,78,69,39,72,45,88,51,83,54,36,38,41,26,38,38,45,38,42,36,41,38,40,70,78,53,101,42,37,35,41,36,41,37,38,39,41,35,47,51,21,65,38,36,47,80,72,33,94,79,43,62,46,73,49,80,46,80,47,79,48,74,58,80,82,80,82,128